Protein AF-A0A2L1IQG2-F1 (afdb_monomer_lite)

Secondary structure (DSSP, 8-state):
-------SEEEEEEEEEE-STT--EEEEEEEEEE------S-TT--GGGSPPPTT-----

Organism: Brassica carinata (NCBI:txid52824)

Foldseek 3Di:
DPDDDDDQKDKDKDWDWDDDDPDTDIDIDMDIDGHPDDDDPPPPDDPVNDDPDPPDDPPD

pLDDT: mean 82.74, std 12.38, range [48.03, 97.31]

Structure (mmCIF, N/CA/C/O backbone):
data_AF-A0A2L1IQG2-F1
#
_entry.id   AF-A0A2L1IQG2-F1
#
loop_
_atom_site.group_PDB
_atom_site.id
_atom_site.type_symbol
_atom_site.label_atom_id
_atom_site.label_alt_id
_atom_site.label_comp_id
_atom_site.label_asym_id
_atom_site.label_entity_id
_atom_site.label_seq_id
_atom_site.pdbx_PDB_ins_code
_atom_site.Cartn_x
_atom_site.Cartn_y
_atom_site.Cartn_z
_atom_site.occupancy
_atom_site.B_iso_or_equiv
_atom_site.auth_seq_id
_atom_site.auth_comp_id
_atom_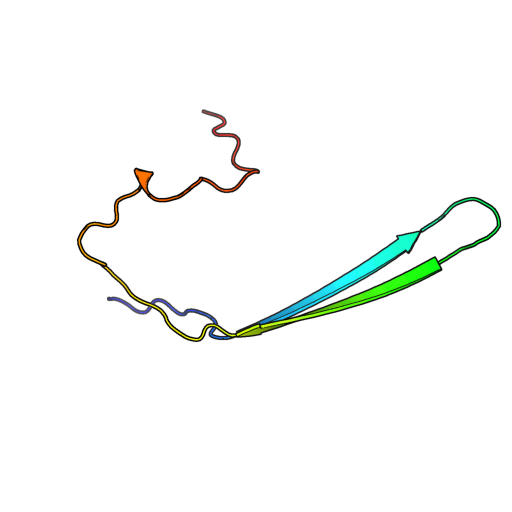site.auth_asym_id
_atom_site.auth_atom_id
_atom_site.pdbx_PDB_model_num
ATOM 1 N N . VAL A 1 1 ? -19.040 1.484 14.668 1.00 53.41 1 VAL A N 1
ATOM 2 C CA . VAL A 1 1 ? -18.104 1.321 13.537 1.00 53.41 1 VAL A CA 1
ATOM 3 C C . VAL A 1 1 ? -18.603 0.124 12.766 1.00 53.41 1 VAL A C 1
ATOM 5 O O . VAL A 1 1 ? -18.298 -1.003 13.133 1.00 53.41 1 VAL A O 1
ATOM 8 N N . ASP A 1 2 ? -19.488 0.374 11.807 1.00 52.12 2 ASP A N 1
ATOM 9 C CA . ASP A 1 2 ? -19.924 -0.670 10.886 1.00 52.12 2 ASP A CA 1
ATOM 10 C C . ASP A 1 2 ? -18.724 -1.076 10.025 1.00 52.12 2 ASP A C 1
ATOM 12 O O . ASP A 1 2 ? -17.853 -0.257 9.735 1.00 52.12 2 ASP A O 1
ATOM 16 N N . SER A 1 3 ? -18.629 -2.366 9.727 1.00 60.88 3 SER A N 1
ATOM 17 C CA . SER A 1 3 ? -17.441 -3.086 9.256 1.00 60.88 3 SER A CA 1
ATOM 18 C C . SER A 1 3 ? -16.598 -2.352 8.197 1.00 60.88 3 SER A C 1
ATOM 20 O O . SER A 1 3 ? -16.877 -2.445 6.999 1.00 60.88 3 SER A O 1
ATOM 22 N N . VAL A 1 4 ? -15.518 -1.686 8.621 1.00 72.62 4 VAL A N 1
ATOM 23 C CA . VAL A 1 4 ? -14.456 -1.212 7.723 1.00 72.62 4 VAL A CA 1
ATOM 24 C C . VAL A 1 4 ? -13.403 -2.309 7.635 1.00 72.62 4 VAL A C 1
ATOM 26 O O . VAL A 1 4 ? -12.687 -2.572 8.597 1.00 72.62 4 VAL A O 1
ATOM 29 N N . ASN A 1 5 ? -13.319 -2.968 6.482 1.00 76.56 5 ASN A N 1
ATOM 30 C CA . ASN A 1 5 ? -12.275 -3.955 6.226 1.00 76.56 5 ASN A CA 1
ATOM 31 C C . ASN A 1 5 ? -11.016 -3.239 5.735 1.00 76.56 5 ASN A C 1
ATOM 33 O O . ASN A 1 5 ? -10.999 -2.701 4.629 1.00 76.56 5 ASN A O 1
ATOM 37 N N . ILE A 1 6 ? -9.964 -3.255 6.552 1.00 80.88 6 ILE A N 1
ATOM 38 C CA . ILE A 1 6 ? -8.654 -2.693 6.212 1.00 80.88 6 ILE A CA 1
ATOM 39 C C . ILE A 1 6 ? -7.680 -3.846 5.986 1.00 80.88 6 ILE A C 1
ATOM 41 O O . ILE A 1 6 ? -7.556 -4.750 6.811 1.00 80.88 6 ILE A O 1
ATOM 45 N N . ALA A 1 7 ? -6.979 -3.830 4.854 1.00 86.19 7 ALA A N 1
ATOM 46 C CA . ALA A 1 7 ? -5.909 -4.785 4.609 1.00 86.19 7 ALA A CA 1
ATOM 47 C C . ALA A 1 7 ? -4.720 -4.480 5.538 1.00 86.19 7 ALA A C 1
ATOM 49 O O . ALA A 1 7 ? -4.125 -3.413 5.449 1.00 86.19 7 ALA A O 1
ATOM 50 N N . HIS A 1 8 ? -4.341 -5.433 6.393 1.00 89.00 8 HIS A N 1
ATOM 51 C CA . HIS A 1 8 ? -3.218 -5.292 7.336 1.00 89.00 8 HIS A CA 1
ATOM 52 C C . HIS A 1 8 ? -1.833 -5.456 6.692 1.00 89.00 8 HIS A C 1
ATOM 54 O O . HIS A 1 8 ? -0.811 -5.394 7.370 1.00 89.00 8 HIS A O 1
ATOM 60 N N . GLY A 1 9 ? -1.779 -5.689 5.385 1.00 93.69 9 GLY A N 1
ATOM 61 C CA . GLY A 1 9 ? -0.538 -5.848 4.653 1.00 93.69 9 GLY A CA 1
ATOM 62 C C . GLY A 1 9 ? -0.777 -6.130 3.181 1.00 93.69 9 GLY A C 1
ATOM 63 O O . GLY A 1 9 ? -1.891 -6.445 2.755 1.00 93.69 9 GLY A O 1
ATOM 64 N N . GLY A 1 10 ? 0.296 -6.063 2.407 1.00 95.19 10 GLY A N 1
ATOM 65 C CA . GLY A 1 10 ? 0.235 -6.287 0.976 1.00 95.19 10 GLY A CA 1
ATOM 66 C C . GLY A 1 10 ? 1.603 -6.401 0.328 1.00 95.19 10 GLY A C 1
ATOM 67 O O . GLY A 1 10 ? 2.651 -6.394 0.981 1.00 95.19 10 GLY A O 1
ATOM 68 N N . ARG A 1 11 ? 1.574 -6.573 -0.992 1.00 96.50 11 ARG A N 1
ATOM 69 C CA . ARG A 1 11 ? 2.763 -6.591 -1.837 1.00 96.50 11 ARG A CA 1
ATOM 70 C C . ARG A 1 11 ? 2.508 -5.756 -3.078 1.00 96.50 11 ARG A C 1
ATOM 72 O O . ARG A 1 11 ? 1.484 -5.940 -3.731 1.00 96.50 11 ARG A O 1
ATOM 79 N N . THR A 1 12 ? 3.458 -4.902 -3.417 1.00 94.31 12 THR A N 1
ATOM 80 C CA . THR A 1 12 ? 3.453 -4.110 -4.644 1.00 94.31 12 THR A CA 1
ATOM 81 C C . THR A 1 12 ? 4.538 -4.646 -5.559 1.00 94.31 12 THR A C 1
ATOM 83 O O . THR A 1 12 ? 5.672 -4.871 -5.139 1.00 94.31 12 THR A O 1
ATOM 86 N N . LEU A 1 13 ? 4.192 -4.873 -6.822 1.00 96.75 13 LEU A N 1
ATOM 87 C CA . LEU A 1 13 ? 5.104 -5.435 -7.802 1.00 96.75 13 LEU A CA 1
ATOM 88 C C . LEU A 1 13 ? 5.111 -4.590 -9.070 1.00 96.75 13 LEU A C 1
ATOM 90 O O . LEU A 1 13 ? 4.100 -4.493 -9.761 1.00 96.75 13 LEU A O 1
ATO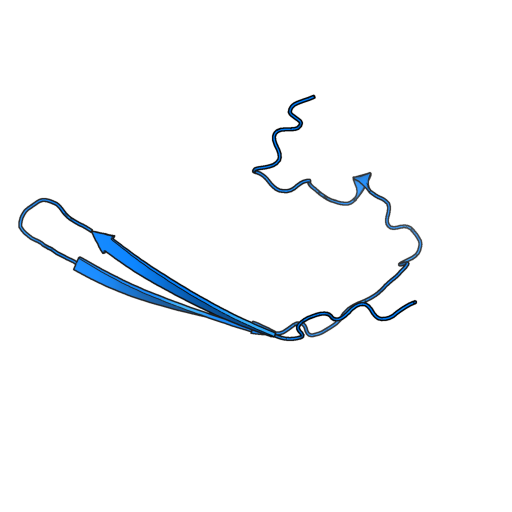M 94 N N . THR A 1 14 ? 6.291 -4.100 -9.437 1.00 94.75 14 THR A N 1
ATOM 95 C CA . THR A 1 14 ? 6.498 -3.313 -10.654 1.00 94.75 14 THR A CA 1
ATOM 96 C C . THR A 1 14 ? 7.644 -3.888 -11.475 1.00 94.75 14 THR A C 1
ATOM 98 O O . THR A 1 14 ? 8.619 -4.431 -10.953 1.00 94.75 14 THR A O 1
ATOM 101 N N . THR A 1 15 ? 7.535 -3.788 -12.798 1.00 94.69 15 THR A N 1
ATOM 102 C CA . THR A 1 15 ? 8.636 -4.104 -13.713 1.00 94.69 15 THR A CA 1
ATOM 103 C C . THR A 1 15 ? 9.004 -2.857 -14.499 1.00 94.69 15 THR A C 1
ATOM 105 O O . THR A 1 15 ? 8.180 -2.328 -15.237 1.00 94.69 15 THR A O 1
ATOM 108 N N . LEU A 1 16 ? 10.248 -2.407 -14.356 1.00 92.31 16 LEU A N 1
ATOM 109 C CA . LEU A 1 16 ? 10.797 -1.293 -15.112 1.00 92.31 16 LEU A CA 1
ATOM 110 C C . LEU A 1 16 ? 11.503 -1.827 -16.359 1.00 92.31 16 LEU A C 1
ATOM 112 O O . LEU A 1 16 ? 12.425 -2.646 -16.263 1.00 92.31 16 LEU A O 1
ATOM 116 N N . TYR A 1 17 ? 11.090 -1.321 -17.516 1.00 90.19 17 TYR A N 1
ATOM 117 C CA . TYR A 1 17 ? 11.759 -1.560 -18.786 1.00 90.19 17 TYR A CA 1
ATOM 118 C C . TYR A 1 17 ? 12.447 -0.279 -19.245 1.00 90.19 17 TYR A C 1
ATOM 120 O O . TYR A 1 17 ? 11.826 0.782 -19.288 1.00 90.19 17 TYR A O 1
ATOM 128 N N . ARG A 1 18 ? 13.729 -0.379 -19.596 1.00 88.38 18 ARG A N 1
ATOM 129 C CA . ARG A 1 18 ? 14.467 0.696 -20.259 1.00 88.38 18 ARG A CA 1
ATOM 130 C C . ARG A 1 18 ? 14.791 0.250 -21.677 1.00 88.38 18 ARG A C 1
ATOM 132 O O . ARG A 1 18 ? 15.524 -0.722 -21.856 1.00 88.38 18 ARG A O 1
ATOM 139 N N . TYR A 1 19 ? 14.250 0.984 -22.642 1.00 83.44 19 TYR A N 1
ATOM 140 C CA . TYR A 1 19 ? 14.485 0.793 -24.069 1.00 83.44 19 TYR A CA 1
ATOM 141 C C . TYR A 1 19 ? 15.273 1.990 -24.615 1.00 83.44 19 TYR A C 1
ATOM 143 O O . TYR A 1 19 ? 14.967 3.130 -24.267 1.00 83.44 19 TYR A O 1
ATOM 151 N N . GLY A 1 20 ? 16.286 1.733 -25.447 1.00 76.19 20 GLY A N 1
ATOM 152 C CA . GLY A 1 20 ? 17.108 2.763 -26.094 1.00 76.19 20 GLY A CA 1
ATOM 153 C C . GLY A 1 20 ? 18.615 2.480 -26.026 1.00 76.19 20 GLY A C 1
ATOM 154 O O . GLY A 1 20 ? 19.121 1.962 -25.033 1.00 76.19 20 GLY A O 1
ATOM 155 N N . GLY A 1 21 ? 19.342 2.836 -27.090 1.00 72.56 21 GLY A N 1
ATOM 156 C CA . GLY A 1 21 ? 20.783 2.579 -27.219 1.00 72.56 21 GLY A CA 1
ATOM 157 C C . GLY A 1 21 ? 21.119 1.097 -27.441 1.00 72.56 21 GLY A C 1
ATOM 158 O O . GLY A 1 21 ? 20.320 0.347 -27.990 1.00 72.56 21 GLY A O 1
ATOM 159 N N . ALA A 1 22 ? 22.309 0.667 -27.014 1.00 70.06 22 ALA A N 1
ATOM 160 C CA . ALA A 1 22 ? 22.782 -0.716 -27.162 1.00 70.06 22 ALA A CA 1
ATOM 161 C C . ALA A 1 22 ? 22.294 -1.673 -26.054 1.00 70.06 22 ALA A C 1
ATOM 163 O O . ALA A 1 22 ? 22.725 -2.825 -26.021 1.00 70.06 22 ALA A O 1
ATOM 164 N N . VAL A 1 23 ? 21.448 -1.218 -25.116 1.00 64.94 23 VAL A N 1
ATOM 165 C CA . VAL A 1 23 ? 21.127 -2.012 -23.923 1.00 64.94 23 VAL A CA 1
ATOM 166 C C . VAL A 1 23 ? 19.642 -2.001 -23.582 1.00 64.94 23 VAL A C 1
ATOM 168 O O . VAL A 1 23 ? 19.075 -0.985 -23.191 1.00 64.94 23 VAL A O 1
ATOM 171 N N . ASN A 1 24 ? 19.035 -3.184 -23.660 1.00 79.44 24 ASN A N 1
ATOM 172 C CA . ASN A 1 24 ? 17.688 -3.452 -23.172 1.00 79.44 24 ASN A CA 1
ATOM 173 C C . ASN A 1 24 ? 17.783 -3.987 -21.739 1.00 79.44 24 ASN A C 1
ATOM 175 O O . ASN A 1 24 ? 18.182 -5.133 -21.524 1.00 79.44 24 ASN A O 1
ATOM 179 N N . HIS A 1 25 ? 17.426 -3.167 -20.750 1.00 85.44 25 HIS A N 1
ATOM 180 C CA . HIS A 1 25 ? 17.432 -3.575 -19.345 1.00 85.44 25 HIS A CA 1
ATOM 181 C C . HIS A 1 25 ? 16.013 -3.760 -18.816 1.00 85.44 25 HIS A C 1
ATOM 183 O O . HIS A 1 25 ? 15.159 -2.882 -18.948 1.00 85.44 25 HIS A O 1
ATOM 189 N N . ARG A 1 26 ? 15.798 -4.883 -18.129 1.00 90.88 26 ARG A N 1
ATOM 190 C CA . ARG A 1 26 ? 14.583 -5.178 -17.370 1.00 90.88 26 ARG A CA 1
ATOM 191 C C . ARG A 1 26 ? 14.938 -5.301 -15.896 1.00 90.88 26 ARG A C 1
ATOM 193 O O . ARG A 1 26 ? 15.853 -6.045 -15.548 1.00 90.88 26 ARG A O 1
ATOM 200 N N . ARG A 1 27 ? 14.204 -4.606 -15.028 1.00 91.88 27 ARG A N 1
ATOM 201 C CA . ARG A 1 27 ? 14.310 -4.760 -13.570 1.00 91.88 27 ARG A CA 1
ATOM 202 C C . ARG A 1 27 ? 12.940 -5.011 -12.968 1.00 91.88 27 ARG A C 1
ATOM 204 O O . ARG A 1 27 ? 11.958 -4.403 -13.382 1.00 91.88 27 ARG A O 1
ATOM 211 N N . ARG A 1 28 ? 12.885 -5.905 -11.988 1.00 94.31 28 ARG A N 1
ATOM 212 C CA . ARG A 1 28 ? 11.692 -6.183 -11.190 1.00 94.31 28 ARG A CA 1
ATOM 213 C C . ARG A 1 28 ? 11.896 -5.575 -9.808 1.00 94.31 28 ARG A C 1
ATOM 215 O O . ARG A 1 28 ? 12.982 -5.706 -9.251 1.00 94.31 28 ARG A O 1
ATOM 222 N N . ILE A 1 29 ? 10.874 -4.901 -9.304 1.00 95.75 29 ILE A N 1
ATOM 223 C CA . ILE A 1 29 ? 10.852 -4.271 -7.988 1.00 95.75 29 ILE A CA 1
ATOM 224 C C . ILE A 1 29 ? 9.659 -4.867 -7.249 1.00 95.75 29 ILE A C 1
ATOM 226 O O . ILE A 1 29 ? 8.543 -4.833 -7.767 1.00 95.75 29 ILE A O 1
ATOM 230 N N . GLU A 1 30 ? 9.914 -5.445 -6.081 1.00 97.31 30 GLU A N 1
ATOM 231 C CA . GLU A 1 30 ? 8.895 -5.982 -5.183 1.00 97.31 30 GLU A CA 1
ATOM 232 C C . GLU A 1 30 ? 9.018 -5.271 -3.837 1.00 97.31 30 GLU A C 1
ATOM 234 O O . GLU A 1 30 ? 10.104 -5.201 -3.264 1.00 97.31 30 GLU A O 1
ATOM 239 N N . GLU A 1 31 ? 7.901 -4.747 -3.351 1.00 96.31 31 GLU A N 1
ATOM 240 C CA . GLU A 1 31 ? 7.761 -4.139 -2.035 1.00 96.31 31 GLU A CA 1
ATOM 241 C C . GLU A 1 31 ? 6.730 -4.939 -1.241 1.00 96.31 31 GLU A C 1
ATOM 243 O O . GLU A 1 31 ? 5.680 -5.307 -1.769 1.00 96.31 31 GLU A O 1
ATOM 248 N N . LYS A 1 32 ? 7.018 -5.212 0.032 1.00 96.69 32 LYS A N 1
ATOM 249 C CA . LYS A 1 32 ? 6.081 -5.833 0.969 1.00 96.69 32 LYS A CA 1
ATOM 250 C C . LYS A 1 32 ? 5.829 -4.853 2.106 1.00 96.69 32 LYS A C 1
ATOM 252 O O . LYS A 1 32 ? 6.787 -4.364 2.695 1.00 96.69 32 LYS A O 1
ATOM 257 N N . TRP A 1 33 ? 4.564 -4.621 2.430 1.00 94.94 33 TRP A N 1
ATOM 258 C CA . TRP A 1 33 ? 4.156 -3.704 3.490 1.00 94.94 33 TRP A CA 1
ATOM 259 C C . TRP A 1 33 ? 3.205 -4.390 4.473 1.00 94.94 33 TRP A C 1
ATOM 261 O O . TRP A 1 33 ? 2.502 -5.341 4.121 1.00 94.94 33 TRP A O 1
ATOM 271 N N . THR A 1 34 ? 3.206 -3.895 5.706 1.00 95.25 34 THR A N 1
ATOM 272 C CA . THR A 1 34 ? 2.349 -4.328 6.814 1.00 95.25 34 THR A CA 1
ATOM 273 C C . THR A 1 34 ? 1.934 -3.077 7.580 1.00 95.25 34 THR A C 1
ATOM 275 O O . THR A 1 34 ? 2.727 -2.144 7.684 1.00 95.25 34 THR A O 1
ATOM 278 N N . ILE A 1 35 ? 0.714 -3.051 8.106 1.00 92.00 35 ILE A N 1
ATOM 279 C CA . ILE A 1 35 ? 0.252 -1.987 9.000 1.00 92.00 35 ILE A CA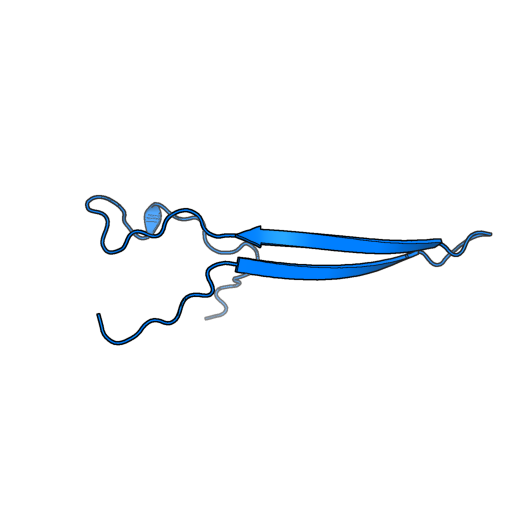 1
ATOM 280 C C . ILE A 1 35 ? 0.416 -2.478 10.436 1.00 92.00 35 ILE A C 1
ATOM 282 O O . ILE A 1 35 ? -0.168 -3.498 10.802 1.00 92.00 35 ILE A O 1
ATOM 286 N N . GLU A 1 36 ? 1.223 -1.771 11.225 1.00 92.44 36 GLU A N 1
ATOM 287 C CA . GLU A 1 36 ? 1.510 -2.142 12.617 1.00 92.44 36 GLU A CA 1
ATOM 288 C C . GLU A 1 36 ? 0.429 -1.639 13.581 1.00 92.44 36 GLU A C 1
ATOM 290 O O . GLU A 1 36 ? 0.025 -2.375 14.478 1.00 92.44 36 GLU A O 1
ATOM 295 N N . GLU A 1 37 ? -0.092 -0.431 13.353 1.00 88.06 37 GLU A N 1
ATOM 296 C CA . GLU A 1 37 ? -1.085 0.213 14.216 1.00 88.06 37 GLU A CA 1
ATOM 297 C C . GLU A 1 37 ? -2.111 1.002 13.389 1.00 88.06 37 GLU A C 1
ATOM 299 O O . GLU A 1 37 ? -1.782 1.575 12.346 1.00 88.06 37 GLU A O 1
ATOM 304 N N . VAL A 1 38 ? -3.372 0.992 13.837 1.00 84.56 38 VAL A N 1
ATOM 305 C CA . VAL A 1 38 ? -4.478 1.759 13.247 1.00 84.56 38 VAL A CA 1
ATOM 306 C C . VAL A 1 38 ? -5.335 2.327 14.367 1.00 84.56 38 VAL A C 1
ATOM 308 O O . VAL A 1 38 ? -5.926 1.570 15.136 1.00 84.56 38 VAL A O 1
ATOM 311 N N . ASP A 1 39 ? -5.480 3.647 14.371 1.00 86.25 39 ASP A N 1
ATOM 312 C CA . ASP A 1 39 ? -6.316 4.378 15.313 1.00 86.25 39 ASP A CA 1
ATOM 313 C C . ASP A 1 39 ? -7.443 5.122 14.598 1.00 86.25 39 ASP A C 1
ATOM 315 O O . ASP A 1 39 ? -7.280 5.667 13.504 1.00 86.25 39 ASP A O 1
ATOM 319 N N . PHE A 1 40 ? -8.602 5.184 15.252 1.00 84.00 40 PHE A N 1
ATOM 320 C CA . PHE A 1 40 ? -9.776 5.894 14.754 1.00 84.00 40 PHE A CA 1
ATOM 321 C C . PHE A 1 40 ? -10.186 6.991 15.727 1.00 84.00 40 PHE A C 1
ATOM 323 O O . PHE A 1 40 ? -10.093 6.821 16.940 1.00 84.00 40 PHE A O 1
ATOM 330 N N . ASN A 1 41 ? -10.731 8.086 15.189 1.00 83.94 41 ASN A N 1
ATOM 331 C CA . ASN A 1 41 ? -11.276 9.199 15.974 1.00 83.94 41 ASN A CA 1
ATOM 332 C C . ASN A 1 41 ? -10.268 9.786 16.974 1.00 83.94 41 ASN A C 1
ATOM 334 O O . ASN A 1 41 ? -10.623 10.112 18.106 1.00 83.94 41 ASN A O 1
ATOM 338 N N . ILE A 1 42 ? -9.008 9.910 16.557 1.00 87.12 42 ILE A N 1
ATOM 339 C CA . ILE A 1 42 ? -7.959 10.483 17.395 1.00 87.12 42 ILE A CA 1
ATOM 340 C C . ILE A 1 42 ? -8.315 11.942 17.703 1.00 87.12 42 ILE A C 1
ATOM 342 O O . ILE A 1 42 ? -8.446 12.777 16.805 1.00 87.12 42 ILE A O 1
ATOM 346 N N . CYS A 1 43 ? -8.475 12.255 18.986 1.00 89.50 43 CYS A N 1
ATOM 347 C CA . CYS A 1 43 ? -8.799 13.602 19.441 1.00 89.50 43 CYS A CA 1
ATOM 348 C C . CYS A 1 43 ? -7.701 14.601 19.046 1.00 89.50 43 C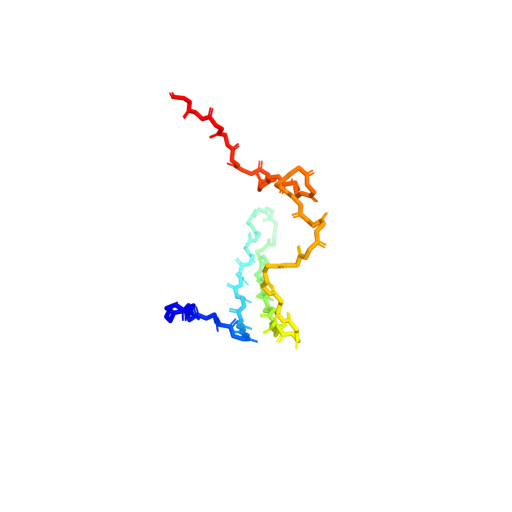YS A C 1
ATOM 350 O O . CYS A 1 43 ? -6.518 14.352 19.258 1.00 89.50 43 CYS A O 1
ATOM 352 N N . GLY A 1 44 ? -8.101 15.765 18.529 1.00 86.25 44 GLY A N 1
ATOM 353 C CA . GLY A 1 44 ? -7.174 16.846 18.174 1.00 86.25 44 GLY A CA 1
ATOM 354 C C . GLY A 1 44 ? -6.553 16.738 16.778 1.00 86.25 44 GLY A C 1
ATOM 355 O O . GLY A 1 44 ? -5.893 17.683 16.359 1.00 86.25 44 GLY A O 1
ATOM 356 N N . LEU A 1 45 ? -6.803 15.654 16.036 1.00 87.69 45 LEU A N 1
ATOM 357 C CA . LEU A 1 45 ? -6.512 15.585 14.603 1.00 87.69 45 LEU A CA 1
ATOM 358 C C . LEU A 1 45 ? -7.697 16.136 13.799 1.00 87.69 45 LEU A C 1
ATOM 360 O O . LEU A 1 45 ? -8.847 15.756 14.021 1.00 87.69 45 LEU A O 1
ATOM 364 N N . CYS A 1 46 ? -7.416 17.040 12.860 1.00 84.12 46 CYS A N 1
ATOM 365 C CA . CYS A 1 46 ? -8.406 17.624 11.951 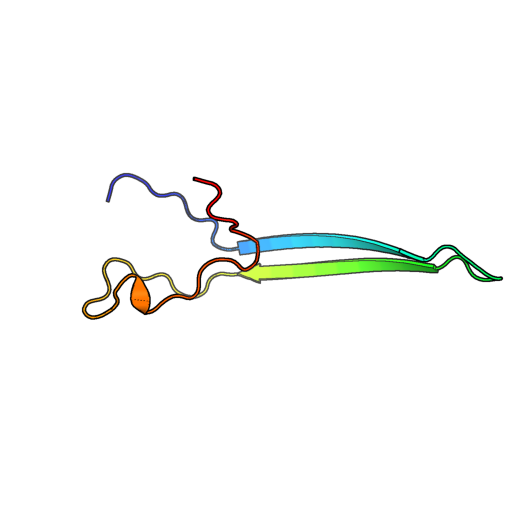1.00 84.12 46 CYS A CA 1
ATOM 366 C C . CYS A 1 46 ? -7.967 17.465 10.488 1.00 84.12 46 CYS A C 1
ATOM 368 O O . CYS A 1 46 ? -6.827 17.101 10.211 1.00 84.12 46 CYS A O 1
ATOM 370 N N . LEU A 1 47 ? -8.861 17.751 9.536 1.00 81.69 47 LEU A N 1
ATOM 371 C CA . LEU A 1 47 ? -8.579 17.572 8.105 1.00 81.69 47 LEU A CA 1
ATOM 372 C C . LEU A 1 47 ? -7.366 18.396 7.630 1.00 81.69 47 LEU A C 1
ATOM 374 O O . LEU A 1 47 ? -6.603 17.936 6.790 1.00 81.69 47 LEU A O 1
ATOM 378 N N . GLU A 1 48 ? -7.147 19.575 8.220 1.00 84.00 48 GLU A N 1
ATOM 379 C CA . GLU A 1 48 ? -6.000 20.447 7.921 1.00 84.00 48 GLU A CA 1
ATOM 380 C C . GLU A 1 48 ? -4.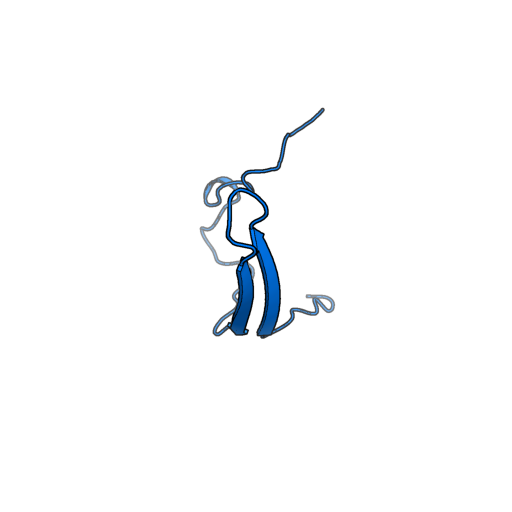656 19.859 8.382 1.00 84.00 48 GLU A C 1
ATOM 382 O O . GLU A 1 48 ? -3.599 20.345 7.989 1.00 84.00 48 GLU A O 1
ATOM 387 N N . SER A 1 49 ? -4.677 18.800 9.200 1.00 84.88 49 SER A N 1
ATOM 388 C CA . SER A 1 49 ? -3.466 18.100 9.646 1.00 84.88 49 SER A CA 1
ATOM 389 C C . SER A 1 49 ? -2.868 17.191 8.565 1.00 84.88 49 SER A C 1
ATOM 391 O O . SER A 1 49 ? -1.768 16.671 8.750 1.00 84.88 49 SER A O 1
ATOM 393 N N . PHE A 1 50 ? -3.575 16.978 7.451 1.00 85.06 50 PHE A N 1
ATOM 394 C CA . PHE A 1 50 ? -3.168 16.068 6.385 1.00 85.06 50 PHE A CA 1
ATOM 395 C C . PHE A 1 50 ? -2.940 16.822 5.078 1.00 85.06 50 PHE A C 1
ATOM 397 O O . PHE A 1 50 ? -3.731 17.676 4.680 1.00 85.06 50 PHE A O 1
ATOM 404 N N . LEU A 1 51 ? -1.865 16.467 4.376 1.00 85.50 51 LEU A N 1
ATOM 405 C CA . LEU A 1 51 ? -1.657 16.923 3.007 1.00 85.50 51 LEU A CA 1
ATOM 406 C C . LEU A 1 51 ? -2.556 16.102 2.073 1.00 85.50 51 LEU A C 1
ATOM 408 O O . LEU A 1 51 ? -2.609 14.875 2.216 1.00 85.50 51 LEU A O 1
ATOM 412 N N . PRO A 1 52 ? -3.250 16.738 1.115 1.00 80.25 52 PRO A N 1
ATOM 413 C CA . PRO A 1 52 ? -3.998 15.998 0.115 1.00 80.25 52 PRO A CA 1
ATOM 414 C C . PRO A 1 52 ? -3.040 15.150 -0.740 1.00 80.25 52 PRO A C 1
ATOM 416 O O . PRO A 1 52 ? -1.869 15.516 -0.905 1.00 80.25 52 PRO A O 1
ATOM 419 N N . PRO A 1 53 ? -3.517 14.032 -1.315 1.00 80.31 53 PRO A N 1
ATOM 420 C CA . PRO A 1 53 ? -2.764 13.293 -2.319 1.00 80.31 53 PRO A CA 1
ATOM 421 C C . PRO A 1 53 ? -2.276 14.229 -3.429 1.00 80.31 53 PRO A C 1
ATOM 423 O O . PRO A 1 53 ? -3.031 15.077 -3.903 1.00 80.31 53 PRO A O 1
ATOM 426 N N . SER A 1 54 ? -1.025 14.060 -3.862 1.00 76.00 54 SER A N 1
ATOM 427 C CA . SER A 1 54 ? -0.370 14.962 -4.823 1.00 76.00 54 SER A CA 1
ATOM 428 C C . SER A 1 54 ? -1.075 15.058 -6.181 1.00 76.00 54 SER A C 1
ATOM 430 O O . SER A 1 54 ? -0.897 16.051 -6.877 1.00 76.00 54 SER A O 1
ATOM 432 N N . ASP A 1 55 ? -1.897 14.063 -6.524 1.00 69.94 55 ASP A N 1
ATOM 433 C CA . ASP A 1 55 ? -2.575 13.951 -7.819 1.00 69.94 55 ASP A CA 1
ATOM 434 C C . ASP A 1 55 ? -4.067 14.348 -7.774 1.00 69.94 55 ASP A C 1
ATOM 436 O O . ASP A 1 55 ? -4.785 14.170 -8.758 1.00 69.94 55 ASP A O 1
ATOM 440 N N . MET A 1 56 ? -4.571 14.881 -6.652 1.00 63.38 56 MET A N 1
ATOM 441 C CA . MET A 1 56 ? -5.945 15.396 -6.582 1.00 63.38 56 MET A CA 1
ATOM 442 C C . MET A 1 56 ? -6.024 16.812 -7.165 1.00 63.38 56 MET A C 1
ATOM 444 O O . MET A 1 56 ? -5.963 17.807 -6.442 1.00 63.38 56 MET A O 1
ATOM 448 N N . ASN A 1 57 ? -6.217 16.911 -8.482 1.00 61.97 57 ASN A N 1
ATOM 449 C CA . ASN A 1 57 ? -6.807 18.116 -9.057 1.00 61.97 57 ASN A CA 1
ATOM 450 C C . ASN A 1 57 ? -8.273 18.173 -8.617 1.00 61.97 57 ASN A C 1
ATOM 452 O O . ASN A 1 57 ? -9.078 17.320 -8.988 1.00 61.97 57 ASN A O 1
ATOM 456 N N . ASN A 1 58 ? -8.609 19.172 -7.801 1.00 64.75 58 ASN A N 1
ATOM 457 C CA . ASN A 1 58 ? -9.993 19.533 -7.508 1.00 64.75 58 ASN A CA 1
ATOM 458 C C . ASN A 1 58 ? -10.603 20.192 -8.753 1.00 64.75 58 ASN A C 1
ATOM 460 O O . ASN A 1 58 ? -10.810 21.407 -8.773 1.00 64.75 58 ASN A O 1
ATOM 464 N N . ASP A 1 59 ? -10.859 19.404 -9.793 1.00 58.81 59 ASP A N 1
ATOM 465 C CA . ASP A 1 59 ? -11.700 19.849 -10.896 1.00 58.81 59 ASP A CA 1
ATOM 466 C C . ASP A 1 59 ? -13.130 19.978 -10.345 1.00 58.81 59 ASP A C 1
ATOM 468 O O . ASP A 1 59 ? -13.750 18.993 -9.936 1.00 58.81 59 ASP A O 1
ATOM 472 N N . HIS A 1 60 ? -13.568 21.234 -10.224 1.00 48.03 60 HIS A N 1
ATOM 473 C CA . HIS A 1 60 ? -14.920 21.653 -9.847 1.00 48.03 60 HIS A CA 1
ATOM 474 C C . HIS A 1 60 ? -15.958 21.227 -10.887 1.00 48.03 60 HIS A C 1
ATOM 476 O O . HIS A 1 60 ? -15.673 21.381 -12.098 1.00 48.03 60 HIS A O 1
#

Sequence (60 aa):
VDSVNIAHGGRTLTTLYRYGGAVNHRRRIEEKWTIEEVDFNICGLCLESFLPPSDMNNDH

InterPro domains:
  IPR006873 Protein of unknown function DUF620 [PF04788] (1-53)
  IPR006873 Protein of unknown function DUF620 [PTHR31300] (1-58)

Radius of gyration: 19.31 Å; chains: 1; bounding box: 43×28×47 Å